Protein AF-A0AAW7YUL3-F1 (afdb_monomer_lite)

Radius of gyration: 18.54 Å; chains: 1; bounding box: 44×38×44 Å

Sequence (84 aa):
GISSIGELSSTGIVVLSFALCFSSTVFAVKVLEDKSEMNALYGRVAIGILIMQDIFAVVFLAATTGKLPTMYAPFLLLLLPLRP

Structure (mmCIF, N/CA/C/O backbone):
data_AF-A0AAW7YUL3-F1
#
_entry.id   AF-A0AAW7YUL3-F1
#
loop_
_atom_site.group_PDB
_atom_site.id
_atom_site.type_symbol
_atom_site.label_atom_id
_atom_site.label_alt_id
_atom_site.label_comp_id
_atom_site.label_asym_id
_atom_site.label_entity_id
_atom_site.label_seq_id
_atom_site.pdbx_PDB_ins_code
_atom_site.Cartn_x
_atom_site.Cartn_y
_atom_site.Cartn_z
_atom_site.occupancy
_atom_site.B_iso_or_equiv
_atom_site.auth_seq_id
_atom_site.auth_comp_id
_atom_site.auth_asym_id
_atom_site.auth_atom_id
_atom_site.pdbx_PDB_model_num
ATOM 1 N N . GLY A 1 1 ? 25.366 -1.222 7.606 1.00 60.28 1 GLY A N 1
ATOM 2 C CA . GLY A 1 1 ? 23.971 -0.985 8.026 1.00 60.28 1 GLY A CA 1
ATOM 3 C C . GLY A 1 1 ? 23.226 -0.312 6.898 1.00 60.28 1 GLY A C 1
ATOM 4 O O . GLY A 1 1 ? 22.775 -0.996 5.998 1.00 60.28 1 GLY A O 1
ATOM 5 N N . ILE A 1 2 ? 23.202 1.023 6.878 1.00 67.12 2 ILE A N 1
ATOM 6 C CA . ILE A 1 2 ? 22.635 1.813 5.763 1.00 67.12 2 ILE A CA 1
ATOM 7 C C . ILE A 1 2 ? 23.493 1.684 4.487 1.00 67.12 2 ILE A C 1
ATOM 9 O O . ILE A 1 2 ? 22.970 1.705 3.380 1.00 67.12 2 ILE A O 1
ATOM 13 N N . SER A 1 3 ? 24.798 1.432 4.641 1.00 70.12 3 SER A N 1
ATOM 14 C CA . SER A 1 3 ? 25.726 1.116 3.545 1.00 70.12 3 SER A CA 1
ATOM 15 C C . SER A 1 3 ? 25.326 -0.113 2.716 1.00 70.12 3 SER A C 1
ATOM 17 O O . SER A 1 3 ? 25.581 -0.140 1.521 1.00 70.12 3 SER A O 1
ATOM 19 N N . SER A 1 4 ? 24.645 -1.090 3.322 1.00 70.19 4 SER A N 1
ATOM 20 C CA . SER A 1 4 ? 24.201 -2.320 2.653 1.00 70.19 4 SER A CA 1
ATOM 21 C C . SER A 1 4 ? 22.983 -2.094 1.748 1.00 70.19 4 SER A C 1
ATOM 23 O O . SER A 1 4 ? 22.720 -2.897 0.864 1.00 70.19 4 SER A O 1
ATOM 25 N N . ILE A 1 5 ? 22.251 -0.987 1.936 1.00 68.75 5 ILE A N 1
ATOM 26 C CA . ILE A 1 5 ? 21.131 -0.595 1.065 1.00 68.75 5 ILE A CA 1
ATOM 27 C C . ILE A 1 5 ? 21.659 -0.037 -0.265 1.00 68.75 5 ILE A C 1
ATOM 29 O O . ILE A 1 5 ? 21.025 -0.214 -1.300 1.00 68.75 5 ILE A O 1
ATOM 33 N N . GLY A 1 6 ? 22.849 0.577 -0.255 1.00 69.44 6 GLY A N 1
ATOM 34 C CA . GLY A 1 6 ? 23.520 1.062 -1.465 1.00 69.44 6 GLY A CA 1
ATOM 35 C C . GLY A 1 6 ? 24.040 -0.051 -2.383 1.00 69.44 6 GLY A C 1
ATOM 36 O O . GLY A 1 6 ? 24.284 0.207 -3.556 1.00 69.44 6 GLY A O 1
ATOM 37 N N . GLU A 1 7 ? 24.174 -1.280 -1.873 1.00 75.56 7 GLU A N 1
ATOM 38 C CA . GLU A 1 7 ? 24.576 -2.462 -2.651 1.00 75.56 7 GLU A CA 1
ATOM 39 C C . GLU A 1 7 ? 23.384 -3.179 -3.311 1.00 75.56 7 GLU A C 1
ATOM 41 O O . GLU A 1 7 ? 23.581 -4.074 -4.137 1.00 75.56 7 GLU A O 1
ATOM 46 N N . LEU A 1 8 ? 22.137 -2.805 -2.984 1.00 73.12 8 LEU A N 1
ATOM 47 C CA . LEU A 1 8 ? 20.967 -3.397 -3.629 1.00 73.12 8 LEU A CA 1
ATOM 48 C C . LEU A 1 8 ? 20.875 -2.947 -5.092 1.00 73.12 8 LEU A C 1
ATOM 50 O O . LEU A 1 8 ? 20.899 -1.760 -5.413 1.00 73.12 8 LEU A O 1
ATOM 54 N N . SER A 1 9 ? 20.669 -3.923 -5.981 1.00 77.44 9 SER A N 1
ATOM 55 C CA . SER A 1 9 ? 20.271 -3.683 -7.371 1.00 77.44 9 SER A CA 1
ATOM 56 C C . SER A 1 9 ? 19.087 -2.709 -7.440 1.00 77.44 9 SER A C 1
ATOM 58 O O . SER A 1 9 ? 18.199 -2.750 -6.585 1.00 77.44 9 SER A O 1
ATOM 60 N N . SER A 1 10 ? 19.016 -1.881 -8.490 1.00 77.00 10 SER A N 1
ATOM 61 C CA . SER A 1 10 ? 17.903 -0.944 -8.716 1.00 77.00 10 SER A CA 1
ATOM 62 C C . SER A 1 10 ? 16.534 -1.631 -8.636 1.00 77.00 10 SER A C 1
ATOM 64 O O . SER A 1 10 ? 15.578 -1.051 -8.131 1.00 77.00 10 SER A O 1
ATOM 66 N N . THR A 1 11 ? 16.452 -2.896 -9.057 1.00 77.44 11 THR A N 1
ATOM 67 C CA . THR A 1 11 ? 15.246 -3.723 -8.917 1.00 77.44 11 THR A CA 1
ATOM 68 C C . THR A 1 11 ? 14.924 -4.034 -7.454 1.00 77.44 11 THR A C 1
ATOM 70 O O . THR A 1 11 ? 13.769 -3.952 -7.048 1.00 77.44 11 THR A O 1
ATOM 73 N N . GLY A 1 12 ? 15.935 -4.357 -6.645 1.00 81.94 12 GLY A N 1
ATOM 74 C CA . GLY A 1 12 ? 15.773 -4.640 -5.219 1.00 81.94 12 GLY A CA 1
ATOM 75 C C . GLY A 1 12 ? 15.286 -3.421 -4.439 1.00 81.94 12 GLY A C 1
ATOM 76 O O . GLY A 1 12 ? 14.416 -3.559 -3.587 1.00 81.94 12 GLY A O 1
ATOM 77 N N . ILE A 1 13 ? 15.776 -2.227 -4.781 1.00 81.94 13 ILE A N 1
ATOM 78 C CA . ILE A 1 13 ? 15.318 -0.969 -4.176 1.00 81.94 13 ILE A CA 1
ATOM 79 C C . ILE A 1 13 ? 13.838 -0.731 -4.493 1.00 81.94 13 ILE A C 1
ATOM 81 O O . ILE A 1 13 ? 13.066 -0.440 -3.587 1.00 81.94 13 ILE A O 1
ATOM 85 N N . VAL A 1 14 ? 13.415 -0.925 -5.748 1.00 78.81 14 VAL A N 1
ATOM 86 C CA . VAL A 1 14 ? 12.007 -0.757 -6.152 1.00 78.81 14 VAL A CA 1
ATOM 87 C C . VAL A 1 14 ? 11.093 -1.752 -5.436 1.00 78.81 14 VAL A C 1
ATOM 89 O O . VAL A 1 14 ? 10.058 -1.356 -4.905 1.00 78.81 14 VAL A O 1
ATOM 92 N N . VAL A 1 15 ? 11.477 -3.029 -5.374 1.00 80.19 15 VAL A N 1
ATOM 93 C CA . VAL A 1 15 ? 10.692 -4.059 -4.676 1.00 80.19 15 VAL A CA 1
ATOM 94 C C . VAL A 1 15 ? 10.630 -3.778 -3.174 1.00 80.19 15 VAL A C 1
ATOM 96 O O . VAL A 1 15 ? 9.569 -3.924 -2.574 1.00 80.19 15 VAL A O 1
ATOM 99 N N . LEU A 1 16 ? 11.729 -3.323 -2.568 1.00 83.38 16 LEU A N 1
ATOM 100 C CA . LEU A 1 16 ? 11.772 -2.952 -1.155 1.00 83.38 16 LEU A CA 1
ATOM 101 C C . LEU A 1 16 ? 10.880 -1.740 -0.860 1.00 83.38 16 LEU A C 1
ATOM 103 O O . LEU A 1 16 ? 10.092 -1.780 0.082 1.00 83.38 16 LEU A O 1
ATOM 107 N N . SER A 1 17 ? 10.952 -0.684 -1.674 1.00 78.81 17 SER A N 1
ATOM 108 C CA . SER A 1 17 ? 10.082 0.491 -1.547 1.00 78.81 17 SER A CA 1
ATOM 109 C C . SER A 1 17 ? 8.604 0.133 -1.716 1.00 78.81 17 SER A C 1
ATOM 111 O O . SER A 1 17 ? 7.762 0.640 -0.976 1.00 78.81 17 SER A O 1
ATOM 113 N N . PHE A 1 18 ? 8.288 -0.774 -2.642 1.00 77.81 18 PHE A N 1
ATOM 114 C CA . PHE A 1 18 ? 6.931 -1.276 -2.846 1.00 77.81 18 PHE A CA 1
ATOM 115 C C . PHE A 1 18 ? 6.441 -2.098 -1.648 1.00 77.81 18 PHE A C 1
ATOM 117 O O . PHE A 1 18 ? 5.367 -1.835 -1.114 1.00 77.81 18 PHE A O 1
ATOM 124 N N . ALA A 1 19 ? 7.251 -3.041 -1.161 1.00 81.12 19 ALA A N 1
ATOM 125 C CA . ALA A 1 19 ? 6.921 -3.861 0.004 1.00 81.12 19 ALA A CA 1
ATOM 126 C C . ALA A 1 19 ? 6.708 -3.019 1.275 1.00 81.12 19 ALA A C 1
ATOM 128 O O . ALA A 1 19 ? 5.814 -3.306 2.072 1.00 81.12 19 ALA A O 1
ATOM 129 N N . LEU A 1 20 ? 7.490 -1.949 1.453 1.00 80.94 20 LEU A N 1
ATOM 130 C CA . LEU A 1 20 ? 7.325 -1.020 2.571 1.00 80.94 20 LEU A CA 1
ATOM 131 C C . LEU A 1 20 ? 6.021 -0.209 2.490 1.00 80.94 20 LEU A C 1
ATOM 133 O O . LEU A 1 20 ? 5.426 0.044 3.538 1.00 80.94 20 LEU A O 1
ATOM 137 N N . CYS A 1 21 ? 5.535 0.144 1.291 1.00 78.25 21 CYS A N 1
ATOM 138 C CA . CYS A 1 21 ? 4.209 0.763 1.137 1.00 78.25 21 CYS A CA 1
ATOM 139 C C . CYS A 1 21 ? 3.092 -0.177 1.609 1.00 78.25 21 CYS A C 1
ATOM 141 O O . CYS A 1 21 ? 2.291 0.214 2.459 1.00 78.25 21 CYS A O 1
ATOM 143 N N . PHE A 1 22 ? 3.108 -1.435 1.153 1.00 73.94 22 PHE A N 1
ATOM 144 C CA . PHE A 1 22 ? 2.118 -2.445 1.555 1.00 73.94 22 PHE A CA 1
ATOM 145 C C . PHE A 1 22 ? 2.121 -2.734 3.063 1.00 73.94 22 PHE A C 1
ATOM 147 O O . PHE A 1 22 ? 1.073 -2.981 3.656 1.00 73.94 22 PHE A O 1
ATOM 154 N N . SER A 1 23 ? 3.286 -2.689 3.712 1.00 82.00 23 SER A N 1
ATOM 155 C CA . SER A 1 23 ? 3.402 -2.936 5.156 1.00 82.00 23 SER A CA 1
ATOM 156 C C . SER A 1 23 ? 2.685 -1.869 6.003 1.00 82.00 23 SER A C 1
ATOM 158 O O . SER A 1 23 ? 2.042 -2.185 7.006 1.00 82.00 23 SER A O 1
ATOM 160 N N . SER A 1 24 ? 2.738 -0.601 5.581 1.00 79.62 24 SER A N 1
ATOM 161 C CA . SER A 1 24 ? 2.189 0.533 6.340 1.00 79.62 24 SER A CA 1
ATOM 162 C C . SER A 1 24 ? 0.653 0.534 6.400 1.00 79.62 24 SER A C 1
ATOM 164 O O . SER A 1 24 ? 0.062 0.914 7.413 1.00 79.62 24 SER A O 1
ATOM 166 N N . THR A 1 25 ? -0.015 0.053 5.349 1.00 81.75 25 THR A N 1
ATOM 167 C CA . THR A 1 25 ? -1.485 0.029 5.268 1.00 81.75 25 THR A CA 1
ATOM 168 C C . THR A 1 25 ? -2.081 -1.114 6.084 1.00 81.75 25 THR A C 1
ATOM 170 O O . THR A 1 25 ? -3.007 -0.892 6.863 1.00 81.75 25 THR A O 1
ATOM 173 N N . VAL A 1 26 ? -1.503 -2.316 5.995 1.00 77.50 26 VAL A N 1
ATOM 174 C CA . VAL A 1 26 ? -1.916 -3.477 6.803 1.00 77.50 26 VAL A CA 1
ATOM 175 C C . VAL A 1 26 ? -1.694 -3.209 8.290 1.00 77.50 26 VAL A C 1
ATOM 177 O O . VAL A 1 26 ? -2.551 -3.547 9.104 1.00 77.50 26 VAL A O 1
ATOM 180 N N . PHE A 1 27 ? -0.591 -2.549 8.652 1.00 80.38 27 PHE A N 1
ATOM 181 C CA . PHE A 1 27 ? -0.328 -2.152 10.033 1.00 80.38 27 PHE A CA 1
ATOM 182 C C . PHE A 1 27 ? -1.361 -1.144 10.556 1.00 80.38 27 PHE A C 1
ATOM 184 O O . PHE A 1 27 ? -1.907 -1.334 11.640 1.00 80.38 27 PHE A O 1
ATOM 191 N N . ALA A 1 28 ? -1.691 -0.107 9.781 1.00 78.69 28 ALA A N 1
ATOM 192 C CA . ALA A 1 28 ? -2.708 0.871 10.172 1.00 78.69 28 ALA A CA 1
ATOM 193 C C . ALA A 1 28 ? -4.104 0.238 10.331 1.00 78.69 28 ALA A C 1
ATOM 195 O O . ALA A 1 28 ? -4.814 0.545 11.290 1.00 78.69 28 ALA A O 1
ATOM 196 N N . VAL A 1 29 ? -4.478 -0.687 9.437 1.00 77.88 29 VAL A N 1
ATOM 197 C CA . VAL A 1 29 ? -5.721 -1.470 9.552 1.00 77.88 29 VAL A CA 1
ATOM 198 C C . VAL A 1 29 ? -5.704 -2.333 10.812 1.00 77.88 29 VAL A C 1
ATOM 200 O O . VAL A 1 29 ? -6.685 -2.330 11.551 1.00 77.88 29 VAL A O 1
ATOM 203 N N . LYS A 1 30 ? -4.586 -3.007 11.107 1.00 78.69 30 LYS A N 1
ATOM 204 C CA . LYS A 1 30 ? -4.429 -3.818 12.323 1.00 78.69 30 LYS A CA 1
ATOM 205 C C . LYS A 1 30 ? -4.548 -2.993 13.602 1.00 78.69 30 LYS A C 1
ATOM 207 O O . LYS A 1 30 ? -5.255 -3.394 14.513 1.00 78.69 30 LYS A O 1
ATOM 212 N N . VAL A 1 31 ? -3.965 -1.798 13.642 1.00 79.38 31 VAL A N 1
ATOM 213 C CA . VAL A 1 31 ? -4.094 -0.882 14.789 1.00 79.38 31 VAL A CA 1
ATOM 214 C C . VAL A 1 31 ? -5.543 -0.418 14.998 1.00 79.38 31 VAL A C 1
ATOM 216 O O . VAL A 1 31 ? -5.982 -0.263 16.137 1.00 79.38 31 VAL A O 1
ATOM 219 N N . LEU A 1 32 ? -6.301 -0.189 13.922 1.00 76.81 32 LEU A N 1
ATOM 220 C CA . LEU A 1 32 ? -7.731 0.148 13.998 1.00 76.81 32 LEU A CA 1
ATOM 221 C C . LEU A 1 32 ? -8.593 -1.052 14.430 1.00 76.81 32 LEU A C 1
ATOM 223 O O . LEU A 1 32 ? -9.571 -0.877 15.161 1.00 76.81 32 LEU A O 1
ATOM 227 N N . GLU A 1 33 ? -8.223 -2.257 13.994 1.00 78.25 33 GLU A N 1
ATOM 228 C CA . GLU A 1 33 ? -8.838 -3.526 14.394 1.00 78.25 33 GLU A CA 1
ATOM 229 C C . GLU A 1 33 ? -8.619 -3.805 15.891 1.00 78.25 33 GLU A C 1
ATOM 231 O O . GLU A 1 33 ? -9.589 -4.049 16.610 1.00 78.25 33 GLU A O 1
ATOM 236 N N . ASP A 1 34 ? -7.387 -3.652 16.388 1.00 79.19 34 ASP A N 1
ATOM 237 C CA . ASP A 1 34 ? -7.007 -3.871 17.793 1.00 79.19 34 ASP A CA 1
ATOM 238 C C . ASP A 1 34 ? -7.749 -2.936 18.761 1.00 79.19 34 ASP A C 1
ATOM 240 O O . ASP A 1 34 ? -8.028 -3.294 19.906 1.00 79.19 34 ASP A O 1
ATOM 244 N N . LYS A 1 35 ? -8.126 -1.738 18.300 1.00 77.62 35 LYS A N 1
ATOM 245 C CA . LYS A 1 35 ? -8.939 -0.794 19.079 1.00 77.62 35 LYS A CA 1
ATOM 246 C C . LYS A 1 35 ? -10.438 -1.118 19.081 1.00 77.62 35 LYS A C 1
ATOM 248 O O . LYS A 1 35 ? -11.198 -0.420 19.744 1.00 77.62 35 LYS A O 1
ATOM 253 N N . SER A 1 36 ? -10.886 -2.150 18.356 1.00 73.00 36 SER A N 1
ATOM 254 C CA . SER A 1 36 ? -12.309 -2.454 18.099 1.00 73.00 36 SER A CA 1
ATOM 255 C C . SER A 1 36 ? -13.101 -1.295 17.466 1.00 73.00 36 SER A C 1
ATOM 257 O O . SER A 1 36 ? -14.331 -1.311 17.428 1.00 73.00 36 SER A O 1
ATOM 259 N N . GLU A 1 37 ? -12.412 -0.300 16.901 1.00 73.69 37 GLU A N 1
ATOM 260 C CA . GLU A 1 37 ? -13.019 0.890 16.289 1.00 73.69 37 GLU A CA 1
ATOM 261 C C . GLU A 1 37 ? -13.314 0.700 14.794 1.00 73.69 37 GLU A C 1
ATOM 263 O O . GLU A 1 37 ? -13.866 1.582 14.135 1.00 73.69 37 GLU A O 1
ATOM 268 N N . MET A 1 38 ? -13.010 -0.481 14.254 1.00 69.31 38 MET A N 1
ATOM 269 C CA . MET A 1 38 ? -13.219 -0.846 12.850 1.00 69.31 38 MET A CA 1
ATOM 270 C C . MET A 1 38 ? -14.689 -0.715 12.401 1.00 69.31 38 MET A C 1
ATOM 272 O O . MET A 1 38 ? -14.971 -0.411 11.242 1.00 69.31 38 MET A O 1
ATOM 276 N N . ASN A 1 39 ? -15.635 -0.901 13.330 1.00 69.06 39 ASN A N 1
ATOM 277 C CA . ASN A 1 39 ? -17.077 -0.791 13.080 1.00 69.06 39 ASN A CA 1
ATOM 278 C C . ASN A 1 39 ? -17.631 0.634 13.213 1.00 69.06 39 ASN A C 1
ATOM 280 O O . ASN A 1 39 ? -18.779 0.887 12.824 1.00 69.06 39 ASN A O 1
ATOM 284 N N . ALA A 1 40 ? -16.842 1.568 13.746 1.00 80.31 40 ALA A N 1
ATOM 285 C CA . ALA A 1 40 ? -17.245 2.957 13.842 1.00 80.31 40 ALA A CA 1
ATOM 286 C C . ALA A 1 40 ? -17.212 3.626 12.459 1.00 80.31 40 ALA A C 1
ATOM 288 O O . ALA A 1 40 ? -16.449 3.240 11.571 1.00 80.31 40 ALA A O 1
ATOM 289 N N . LEU A 1 41 ? -18.047 4.652 12.261 1.00 79.00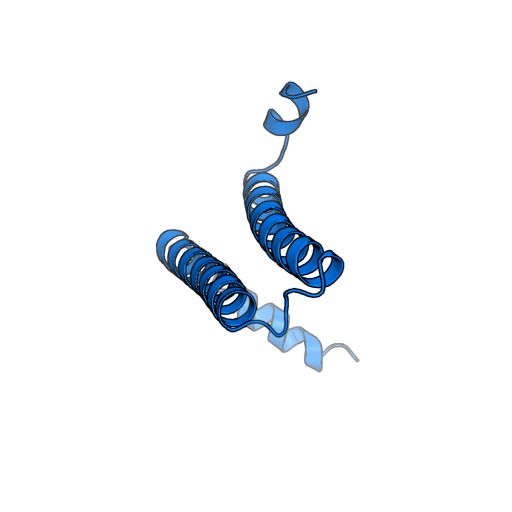 41 LEU A N 1
ATOM 290 C CA . LEU A 1 41 ? -18.119 5.377 10.985 1.00 79.00 41 LEU A CA 1
ATOM 291 C C . LEU A 1 41 ? -16.749 5.929 10.563 1.00 79.00 41 LEU A C 1
ATOM 293 O O . LEU A 1 41 ? -16.386 5.819 9.395 1.00 79.00 41 LEU A O 1
ATOM 297 N N . TYR A 1 42 ? -15.967 6.444 11.515 1.00 81.06 42 TYR A N 1
ATOM 298 C CA . TYR A 1 42 ? -14.617 6.945 11.256 1.00 81.06 42 TYR A CA 1
ATOM 299 C C . TYR A 1 42 ? -13.620 5.828 10.923 1.00 81.06 42 TYR A C 1
ATOM 301 O O . TYR A 1 42 ? -12.776 6.034 10.058 1.00 81.06 42 TYR A O 1
ATOM 309 N N . GLY A 1 43 ? -1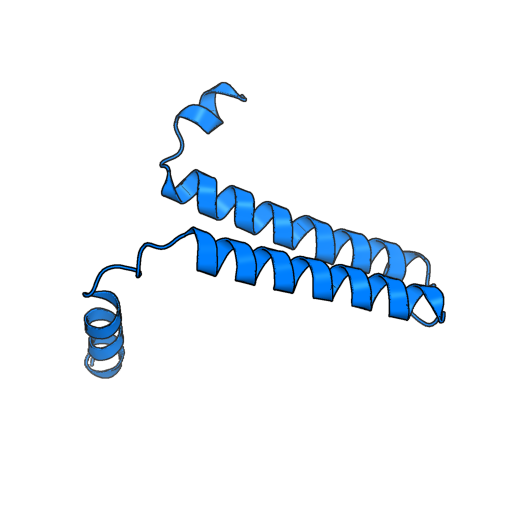3.743 4.640 11.527 1.00 81.69 43 GLY A N 1
ATOM 310 C CA . GLY A 1 43 ? -12.891 3.485 11.226 1.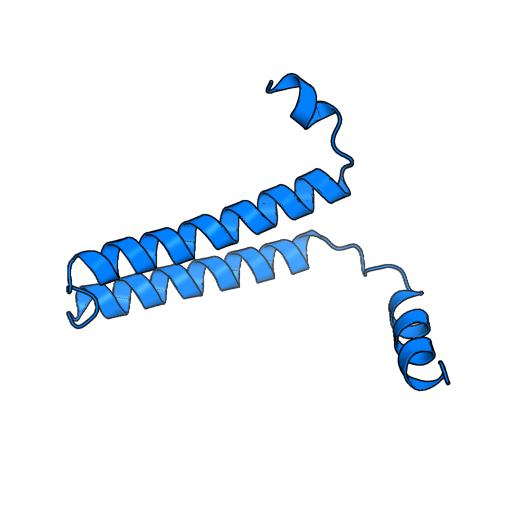00 81.69 43 GLY A CA 1
ATOM 311 C C . GLY A 1 43 ? -13.072 2.993 9.790 1.00 81.69 43 GLY A C 1
ATOM 312 O O . GLY A 1 43 ? -12.095 2.828 9.062 1.00 81.69 43 GLY A O 1
ATOM 313 N N . ARG A 1 44 ? -14.325 2.870 9.327 1.00 82.25 44 ARG A N 1
ATOM 314 C CA . ARG A 1 44 ? -14.624 2.500 7.930 1.00 82.25 44 ARG A CA 1
ATOM 315 C C . ARG A 1 44 ? -14.105 3.528 6.926 1.00 82.25 44 ARG A C 1
ATOM 317 O O . ARG A 1 44 ? -13.556 3.149 5.895 1.00 82.25 44 ARG A O 1
ATOM 324 N N . VAL A 1 45 ? -14.262 4.819 7.226 1.00 85.56 45 VAL A N 1
ATOM 325 C CA . VAL A 1 45 ? -13.760 5.901 6.364 1.00 85.56 45 VAL A CA 1
ATOM 326 C C . VAL A 1 45 ? -12.231 5.922 6.349 1.00 85.56 45 VAL A C 1
ATOM 328 O O . VAL A 1 45 ? -11.649 6.018 5.274 1.00 85.56 45 VAL A O 1
ATOM 331 N N . ALA A 1 46 ? -11.573 5.767 7.501 1.00 84.62 46 ALA A N 1
ATOM 332 C CA . ALA A 1 46 ? -10.115 5.725 7.595 1.00 84.62 46 ALA A CA 1
ATOM 333 C C . ALA A 1 46 ? -9.526 4.562 6.786 1.00 84.62 46 ALA A C 1
ATOM 335 O O . ALA A 1 46 ? -8.615 4.776 5.993 1.00 84.62 46 ALA A O 1
ATOM 336 N N . ILE A 1 47 ? -10.089 3.357 6.909 1.00 84.19 47 ILE A N 1
ATOM 337 C CA . ILE A 1 47 ? -9.669 2.189 6.117 1.00 84.19 47 ILE A CA 1
ATOM 338 C C . ILE A 1 47 ? -9.906 2.432 4.625 1.00 84.19 47 ILE A C 1
ATOM 340 O O . ILE A 1 47 ? -9.026 2.156 3.814 1.00 84.19 47 ILE A O 1
ATOM 344 N N . GLY A 1 48 ? -11.057 3.005 4.260 1.00 84.31 48 GLY A N 1
ATOM 345 C CA . GLY A 1 48 ? -11.343 3.386 2.878 1.00 84.31 48 GLY A CA 1
ATOM 346 C C . GLY A 1 48 ? -10.302 4.354 2.307 1.00 84.31 48 GLY A C 1
ATOM 347 O O . GLY A 1 48 ? -9.809 4.137 1.204 1.00 84.31 48 GLY A O 1
ATOM 348 N N . ILE A 1 49 ? -9.909 5.380 3.068 1.00 87.44 49 ILE A N 1
ATOM 349 C CA . ILE A 1 49 ? -8.867 6.340 2.666 1.00 87.44 49 ILE A CA 1
ATOM 350 C C . ILE A 1 49 ? -7.506 5.647 2.526 1.00 87.44 49 ILE A C 1
ATOM 352 O O . ILE A 1 49 ? -6.831 5.849 1.518 1.00 87.44 49 ILE A O 1
ATOM 356 N N . LEU A 1 50 ? -7.123 4.808 3.495 1.00 85.50 50 LEU A N 1
ATOM 357 C CA . LEU A 1 50 ? -5.854 4.071 3.484 1.00 85.50 50 LEU A CA 1
ATOM 358 C C . LEU A 1 50 ? -5.732 3.154 2.256 1.00 85.50 50 LEU A C 1
ATOM 360 O O . LEU A 1 50 ? -4.679 3.112 1.626 1.00 85.50 50 LEU A O 1
ATOM 364 N N . ILE A 1 51 ? -6.816 2.470 1.876 1.00 84.38 51 ILE A N 1
ATOM 365 C CA . ILE A 1 51 ? -6.860 1.619 0.677 1.00 84.38 51 ILE A CA 1
ATOM 366 C C . ILE A 1 51 ? -6.787 2.464 -0.598 1.00 84.38 51 ILE A C 1
ATOM 368 O O . ILE A 1 51 ? -6.008 2.157 -1.500 1.00 84.38 51 ILE A O 1
ATOM 372 N N . MET A 1 52 ? -7.575 3.541 -0.685 1.00 87.69 52 MET A N 1
ATOM 373 C CA . MET A 1 52 ? -7.565 4.412 -1.865 1.00 87.69 52 MET A CA 1
ATOM 374 C C . MET A 1 52 ? -6.183 5.035 -2.090 1.00 87.69 52 MET A C 1
ATOM 376 O O . MET A 1 52 ? -5.739 5.126 -3.233 1.00 87.69 52 MET A O 1
ATOM 380 N N . GLN A 1 53 ? -5.478 5.411 -1.019 1.00 85.56 53 GLN A N 1
ATOM 381 C CA . GLN A 1 53 ? -4.116 5.937 -1.095 1.00 85.56 53 GLN A CA 1
ATOM 382 C C . GLN A 1 53 ? -3.135 4.922 -1.697 1.00 85.56 53 GLN A C 1
ATOM 384 O O . GLN A 1 53 ? -2.352 5.292 -2.574 1.00 85.56 53 GLN A O 1
ATOM 389 N N . ASP A 1 54 ? -3.186 3.663 -1.259 1.00 85.25 54 ASP A N 1
ATOM 390 C CA . ASP A 1 54 ? -2.314 2.598 -1.767 1.00 85.25 54 ASP A CA 1
ATOM 391 C C . ASP A 1 54 ? -2.558 2.346 -3.261 1.00 85.25 54 ASP A C 1
ATOM 393 O O . ASP A 1 54 ? -1.626 2.313 -4.062 1.00 85.25 54 ASP A O 1
ATOM 397 N N . ILE A 1 55 ? -3.828 2.304 -3.676 1.00 83.44 55 ILE A N 1
ATOM 398 C CA . ILE A 1 55 ? -4.212 2.147 -5.086 1.00 83.44 55 ILE A CA 1
ATOM 399 C C . ILE A 1 55 ? -3.675 3.305 -5.935 1.00 83.44 55 ILE A C 1
ATOM 401 O O . ILE A 1 55 ? -3.069 3.066 -6.981 1.00 83.44 55 ILE A O 1
ATOM 405 N N . PHE A 1 56 ? -3.857 4.557 -5.502 1.00 83.88 56 PHE A N 1
ATOM 406 C CA . PHE A 1 56 ? -3.332 5.712 -6.237 1.00 83.88 56 PHE A CA 1
ATOM 407 C C . PHE A 1 56 ? -1.803 5.695 -6.323 1.00 83.88 56 PHE A C 1
ATOM 409 O O . PHE A 1 56 ? -1.261 6.002 -7.385 1.00 83.88 56 PHE A O 1
ATOM 416 N N . ALA A 1 57 ? -1.106 5.301 -5.254 1.00 80.81 57 ALA A N 1
ATOM 417 C CA . ALA A 1 57 ? 0.349 5.181 -5.248 1.00 80.81 57 ALA A CA 1
ATOM 418 C C . ALA A 1 57 ? 0.840 4.098 -6.221 1.00 80.81 57 ALA A C 1
ATOM 420 O O . ALA A 1 57 ? 1.772 4.340 -6.988 1.00 80.81 57 ALA A O 1
ATOM 421 N N . VAL A 1 58 ? 0.179 2.937 -6.254 1.00 79.69 58 VAL A N 1
ATOM 422 C CA . VAL A 1 58 ? 0.483 1.849 -7.197 1.00 79.69 58 VAL A CA 1
ATOM 423 C C . VAL A 1 58 ? 0.217 2.277 -8.642 1.00 79.69 58 VAL A C 1
ATOM 425 O O . VAL A 1 58 ? 1.062 2.050 -9.507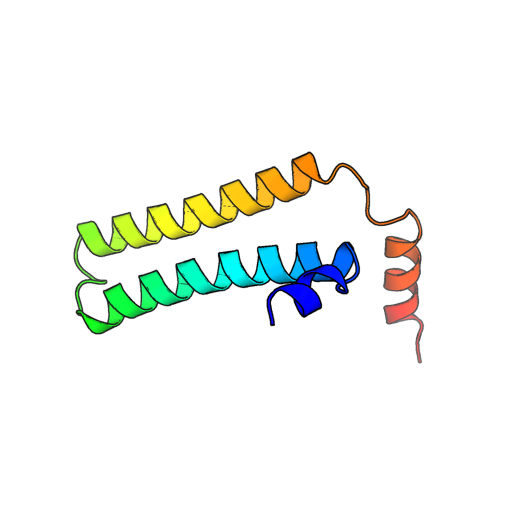 1.00 79.69 58 VAL A O 1
ATOM 428 N N . VAL A 1 59 ? -0.911 2.938 -8.920 1.00 80.19 59 VAL A N 1
ATOM 429 C CA . VAL A 1 59 ? -1.238 3.452 -10.264 1.00 80.19 59 VAL A CA 1
ATOM 430 C C . VAL A 1 59 ? -0.231 4.517 -10.703 1.00 80.19 59 VAL A C 1
ATOM 432 O O . VAL A 1 59 ? 0.260 4.472 -11.830 1.00 80.19 59 VAL A O 1
ATOM 435 N N . PHE A 1 60 ? 0.129 5.442 -9.812 1.00 80.19 60 PHE A N 1
ATOM 436 C CA . PHE A 1 60 ? 1.146 6.460 -10.071 1.00 80.19 60 PHE A CA 1
ATOM 437 C C . PHE A 1 60 ? 2.523 5.840 -10.339 1.00 80.19 60 PHE A C 1
ATOM 439 O O . PHE A 1 60 ? 3.214 6.251 -11.272 1.00 80.19 60 PHE A O 1
ATOM 446 N N . LEU A 1 61 ? 2.911 4.816 -9.575 1.00 74.75 61 LEU A N 1
ATOM 447 C CA . LEU A 1 61 ? 4.158 4.079 -9.776 1.00 74.75 61 LEU A CA 1
ATOM 448 C C . LEU A 1 61 ? 4.162 3.320 -11.108 1.00 74.75 61 LEU A C 1
ATOM 450 O O . LEU A 1 61 ? 5.165 3.347 -11.822 1.00 74.75 61 LEU A O 1
ATOM 454 N N . ALA A 1 62 ? 3.048 2.677 -11.464 1.00 73.00 62 ALA A N 1
ATOM 455 C CA . ALA A 1 62 ? 2.886 1.977 -12.734 1.00 73.00 62 ALA A CA 1
ATOM 456 C C . ALA A 1 62 ? 2.981 2.945 -13.924 1.00 73.00 62 ALA A C 1
ATOM 458 O O . ALA A 1 62 ? 3.690 2.666 -14.891 1.00 73.00 62 ALA A O 1
ATOM 459 N N . ALA A 1 63 ? 2.339 4.112 -13.823 1.00 73.50 63 ALA A N 1
ATOM 460 C CA . ALA A 1 63 ? 2.397 5.158 -14.841 1.00 73.50 63 ALA A CA 1
ATOM 461 C C . ALA A 1 63 ? 3.801 5.776 -14.967 1.00 73.50 63 ALA A C 1
ATOM 463 O O . ALA A 1 63 ? 4.294 5.972 -16.076 1.00 73.50 63 ALA A O 1
ATOM 464 N N . THR A 1 64 ? 4.466 6.044 -13.840 1.00 63.31 64 THR A N 1
ATOM 465 C CA . THR A 1 64 ? 5.797 6.679 -13.801 1.00 63.31 64 THR A CA 1
ATOM 466 C C . THR A 1 64 ? 6.908 5.719 -14.214 1.00 63.31 64 THR A C 1
ATOM 468 O O . THR A 1 64 ? 7.919 6.145 -14.769 1.00 63.31 64 THR A O 1
ATOM 471 N N . THR A 1 65 ? 6.734 4.415 -13.981 1.00 60.69 65 THR A N 1
ATOM 472 C CA . THR A 1 65 ? 7.763 3.424 -14.309 1.00 60.69 65 THR A CA 1
ATOM 473 C C . THR A 1 65 ? 8.054 3.395 -15.803 1.00 60.69 65 THR A C 1
ATOM 475 O O . THR A 1 65 ? 9.217 3.169 -16.129 1.00 60.69 65 THR A O 1
ATOM 478 N N . GLY A 1 66 ? 7.081 3.671 -16.695 1.00 55.66 66 GLY A N 1
ATOM 479 C CA . GLY A 1 66 ? 7.258 3.967 -18.137 1.00 55.66 66 GLY A CA 1
ATOM 480 C C . GLY A 1 66 ? 8.016 2.927 -18.989 1.00 55.66 66 GLY A C 1
ATOM 481 O O . GLY A 1 66 ? 8.020 2.982 -20.214 1.00 55.66 66 GLY A O 1
ATOM 482 N N . LYS A 1 67 ? 8.649 1.952 -18.347 1.00 48.56 67 LYS A N 1
ATOM 483 C CA . LYS A 1 67 ? 9.307 0.779 -18.873 1.00 48.56 67 LYS A CA 1
ATOM 484 C C . LYS A 1 67 ? 8.250 -0.295 -18.856 1.00 48.56 67 LYS A C 1
ATOM 486 O O . LYS A 1 67 ? 7.979 -0.898 -17.819 1.00 48.56 67 LYS A O 1
ATOM 491 N N . LEU A 1 68 ? 7.662 -0.515 -20.025 1.00 50.06 68 LEU A N 1
ATOM 492 C CA . LEU A 1 68 ? 7.038 -1.790 -20.328 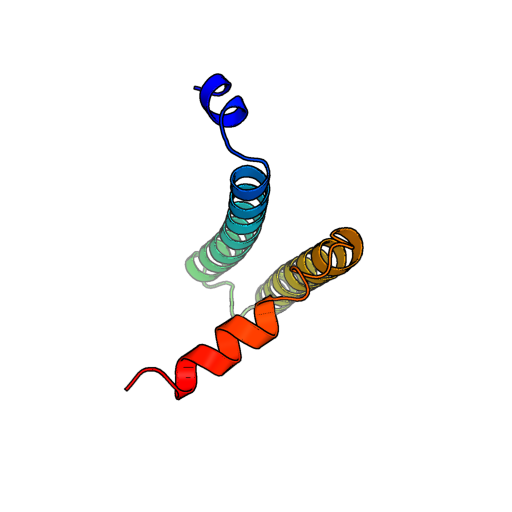1.00 50.06 68 LEU A CA 1
ATOM 493 C C . LEU A 1 68 ? 7.994 -2.882 -19.818 1.00 50.06 68 LEU A C 1
ATOM 495 O O . LEU A 1 68 ? 9.166 -2.861 -20.221 1.00 50.06 68 LEU A O 1
ATOM 499 N N . PRO A 1 69 ? 7.564 -3.786 -18.917 1.00 46.84 69 PRO A N 1
ATOM 500 C CA . PRO A 1 69 ? 8.344 -4.980 -18.652 1.00 46.84 69 PRO A CA 1
ATOM 501 C C . PRO A 1 69 ? 8.611 -5.602 -20.018 1.00 46.84 69 PRO A C 1
ATOM 503 O O . PRO A 1 69 ? 7.697 -5.772 -20.824 1.00 46.84 69 PRO A O 1
ATOM 506 N N . THR A 1 70 ? 9.897 -5.765 -20.304 1.00 56.69 70 THR A N 1
ATOM 507 C CA . THR A 1 70 ? 10.500 -6.061 -21.598 1.00 56.69 70 THR A CA 1
ATOM 508 C C . THR A 1 70 ? 9.599 -6.938 -22.465 1.00 56.69 70 THR A C 1
ATOM 510 O O . THR A 1 70 ? 9.075 -7.933 -21.974 1.00 56.69 70 THR A O 1
ATOM 513 N N . MET A 1 71 ? 9.472 -6.596 -23.753 1.00 55.19 71 MET A N 1
ATOM 514 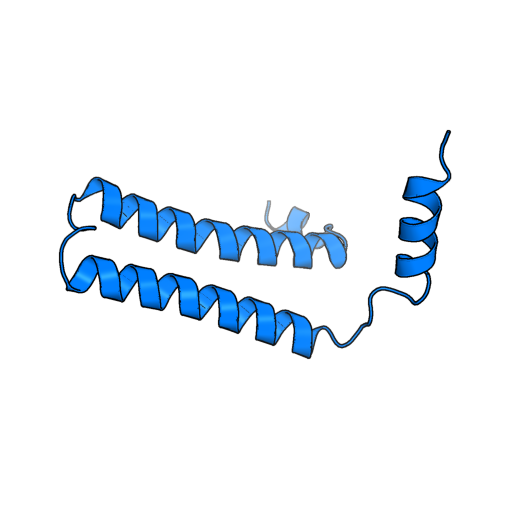C CA . MET A 1 71 ? 8.667 -7.241 -24.815 1.00 55.19 71 MET A CA 1
ATOM 515 C C . MET A 1 71 ? 8.637 -8.795 -24.814 1.00 55.19 71 MET A C 1
ATOM 517 O O . MET A 1 71 ? 7.756 -9.393 -25.421 1.00 55.19 71 MET A O 1
ATOM 521 N N . TYR A 1 72 ? 9.546 -9.454 -24.091 1.00 56.62 72 TYR A N 1
ATOM 522 C CA . TYR A 1 72 ? 9.634 -10.900 -23.864 1.00 56.62 72 TYR A CA 1
ATOM 523 C C . TYR A 1 72 ? 8.760 -11.466 -22.718 1.00 56.62 72 TYR A C 1
ATOM 525 O O . TYR A 1 72 ? 8.576 -12.681 -22.655 1.00 56.62 72 TYR A O 1
ATOM 533 N N . ALA A 1 73 ? 8.195 -10.645 -21.822 1.00 61.12 73 ALA A N 1
ATOM 534 C CA . ALA A 1 73 ? 7.325 -11.098 -20.724 1.00 61.12 73 ALA A CA 1
ATOM 535 C C . ALA A 1 73 ? 6.090 -11.923 -21.170 1.00 61.12 73 ALA A C 1
ATOM 537 O O . ALA A 1 73 ? 5.826 -12.957 -20.550 1.00 61.12 73 ALA A O 1
ATOM 538 N N . PRO A 1 74 ? 5.360 -11.570 -22.251 1.00 62.31 74 PRO A N 1
ATOM 539 C CA . PRO A 1 74 ? 4.266 -12.419 -22.729 1.00 62.31 74 PRO A CA 1
ATOM 540 C C . PRO A 1 74 ? 4.756 -13.747 -23.330 1.00 62.31 74 PRO A C 1
ATOM 542 O O . PRO A 1 74 ? 4.044 -14.746 -23.261 1.00 62.31 74 PRO A O 1
ATOM 545 N N . PHE A 1 75 ? 5.984 -13.798 -23.859 1.00 62.62 75 PHE A N 1
ATOM 546 C CA . PHE A 1 75 ? 6.567 -15.015 -24.435 1.00 62.62 75 PHE A CA 1
ATOM 547 C C . PHE A 1 75 ? 6.918 -16.050 -23.352 1.00 62.62 75 PHE A C 1
ATOM 549 O O . PHE A 1 75 ? 6.723 -17.247 -23.544 1.00 62.62 75 PHE A O 1
ATOM 556 N N . LEU A 1 76 ? 7.366 -15.587 -22.177 1.00 62.41 76 LEU A N 1
ATOM 557 C CA . LEU A 1 76 ? 7.643 -16.451 -21.024 1.00 62.41 76 LEU A CA 1
ATOM 558 C C . LEU A 1 76 ? 6.353 -17.007 -20.388 1.00 62.41 76 LEU A C 1
ATOM 560 O O . LEU A 1 76 ? 6.324 -18.152 -19.943 1.00 62.41 76 LEU A O 1
ATOM 564 N N . LEU A 1 77 ? 5.270 -16.220 -20.380 1.00 67.25 77 LEU A N 1
ATOM 565 C CA . LEU A 1 77 ? 3.960 -16.637 -19.864 1.00 67.25 77 LEU A CA 1
ATOM 566 C C . LEU A 1 77 ? 3.271 -17.655 -20.791 1.00 67.25 77 LEU A C 1
ATOM 568 O O . LEU A 1 77 ? 2.588 -18.552 -20.306 1.00 67.25 77 LEU A O 1
ATOM 572 N N . LEU A 1 78 ? 3.521 -17.586 -22.104 1.00 66.69 78 LEU A N 1
ATOM 573 C CA . LEU A 1 78 ? 3.089 -18.593 -23.084 1.00 66.69 78 LEU A CA 1
ATOM 574 C C . LEU A 1 78 ? 3.867 -19.922 -22.975 1.00 66.69 78 LEU A C 1
ATOM 576 O O . LEU A 1 78 ? 3.364 -20.965 -23.384 1.00 66.69 78 LEU A O 1
ATOM 580 N N . LEU A 1 79 ? 5.068 -19.916 -22.387 1.00 65.94 79 LEU A N 1
ATOM 581 C CA . LEU A 1 79 ? 5.845 -21.135 -22.124 1.00 65.94 79 LEU A CA 1
ATOM 582 C C . LEU A 1 79 ? 5.316 -21.915 -20.899 1.00 65.94 79 LEU A C 1
ATOM 584 O O . LEU A 1 79 ? 5.574 -23.106 -20.750 1.00 65.94 79 LEU A O 1
ATOM 588 N N . LEU A 1 80 ? 4.549 -21.251 -20.029 1.00 68.94 80 LEU A N 1
ATOM 589 C CA . LEU A 1 80 ? 3.933 -21.805 -18.822 1.00 68.94 80 LEU A CA 1
ATOM 590 C C . LEU A 1 80 ? 2.860 -22.898 -19.088 1.00 68.94 80 LEU A C 1
ATOM 592 O O . LEU A 1 80 ? 2.801 -23.843 -18.302 1.00 68.94 80 LEU A O 1
ATOM 596 N N . PRO A 1 81 ? 2.016 -22.819 -20.134 1.00 71.44 81 PRO A N 1
ATOM 597 C CA . PRO A 1 81 ? 1.127 -23.917 -20.535 1.00 71.44 81 PRO A CA 1
ATOM 598 C C . PRO A 1 81 ? 1.796 -25.003 -21.397 1.00 71.44 81 PRO A C 1
ATOM 600 O O . PRO A 1 81 ? 1.165 -26.021 -21.655 1.00 71.44 81 PRO A O 1
ATOM 603 N N . LEU A 1 82 ? 3.037 -24.798 -21.857 1.00 65.00 82 LEU A N 1
ATOM 604 C CA . LEU A 1 82 ? 3.744 -25.721 -22.761 1.00 65.00 82 LEU A CA 1
ATOM 605 C C . LEU A 1 82 ? 4.864 -26.524 -22.079 1.00 65.00 82 LEU A C 1
ATOM 607 O O . LEU A 1 82 ? 5.530 -27.335 -22.719 1.00 65.00 82 LEU A O 1
ATOM 611 N N . ARG A 1 83 ? 5.075 -26.298 -20.780 1.00 60.25 83 ARG A N 1
ATOM 612 C CA . ARG A 1 83 ? 5.877 -27.176 -19.924 1.00 60.25 83 ARG A CA 1
ATOM 613 C C . ARG A 1 83 ? 5.037 -28.432 -19.614 1.00 60.25 83 ARG A C 1
ATOM 615 O O . ARG A 1 83 ? 3.969 -28.263 -19.023 1.00 60.25 83 ARG A O 1
ATOM 622 N N . PRO A 1 84 ? 5.458 -29.627 -20.074 1.00 59.09 84 PRO A N 1
ATOM 623 C CA . PRO A 1 84 ? 4.748 -30.882 -19.829 1.00 59.09 84 PRO A CA 1
ATOM 624 C C . PRO A 1 84 ? 4.716 -31.259 -18.345 1.00 59.09 84 PRO A C 1
ATOM 626 O O . PRO A 1 84 ? 5.626 -30.822 -17.598 1.00 59.09 84 PRO A O 1
#

Foldseek 3Di:
DVVVVVVDDPVRVVVVVLVVLVVVLVVVLVVCVVVVVCPPPVNVVVNVVSVVVNVVVVVVCVVVVPDDPPPCVVVVVVVVVVPD

InterPro domains:
  IPR006153 Cation/H+ exchanger, transmembrane domain [PF00999] (6-65)
  IPR038770 Sodium/solute symporter superfamily [G3DSA:1.20.1530.20] (2-82)

Organism: NCBI:txid3062664

pLDDT: mean 73.94, std 9.7, range [46.84, 87.69]

Secondary structure (DSSP, 8-state):
-GGGTTTS-HHHHHHHHHHHHHHHHHHHHHHHHHTTGGGSHHHHHHHHHHHHHHHHHHHHHHHHH---S-TTHHHHHHHTTT--